Protein AF-A0A382ZLY2-F1 (afdb_monomer)

Structure (mmCIF, N/CA/C/O backbone):
data_AF-A0A382ZLY2-F1
#
_entry.id   AF-A0A382ZLY2-F1
#
loop_
_atom_site.group_PDB
_atom_site.id
_atom_site.type_symbol
_atom_site.label_atom_id
_atom_site.label_alt_id
_atom_site.label_comp_id
_atom_site.label_asym_id
_atom_site.label_entity_id
_atom_site.label_seq_id
_atom_site.pdbx_PDB_ins_code
_atom_site.Cartn_x
_atom_site.Cartn_y
_atom_site.Cartn_z
_atom_site.occupancy
_atom_site.B_iso_or_equiv
_atom_site.auth_seq_id
_atom_site.auth_comp_id
_atom_site.auth_asym_id
_atom_site.auth_atom_id
_atom_site.pdbx_PDB_model_num
ATOM 1 N N . VAL A 1 1 ? 1.522 11.026 -17.080 1.00 42.50 1 VAL A N 1
ATOM 2 C CA . VAL A 1 1 ? 2.707 11.619 -17.745 1.00 42.50 1 VAL A CA 1
ATOM 3 C C . VAL A 1 1 ? 3.812 10.581 -17.925 1.00 42.50 1 VAL A C 1
ATOM 5 O O . VAL A 1 1 ? 4.101 10.284 -19.069 1.00 42.50 1 VAL A O 1
ATOM 8 N N . GLY A 1 2 ? 4.322 9.925 -16.871 1.00 42.62 2 GLY A N 1
ATOM 9 C CA . GLY A 1 2 ? 5.350 8.866 -17.001 1.00 42.62 2 GLY A CA 1
ATOM 10 C C . GLY A 1 2 ? 4.978 7.704 -17.940 1.00 42.62 2 GLY A C 1
ATOM 11 O O . GLY A 1 2 ? 5.720 7.402 -18.864 1.00 42.62 2 GLY A O 1
ATOM 12 N N . ILE A 1 3 ? 3.771 7.141 -17.803 1.00 47.94 3 ILE A N 1
ATOM 13 C CA . ILE A 1 3 ? 3.272 6.050 -18.674 1.00 47.94 3 ILE A CA 1
ATOM 14 C C . ILE A 1 3 ? 3.128 6.483 -20.146 1.00 47.94 3 ILE A C 1
ATOM 16 O O . ILE A 1 3 ? 3.323 5.680 -21.047 1.00 47.94 3 ILE A O 1
ATOM 20 N N . PHE A 1 4 ? 2.819 7.758 -20.400 1.00 45.31 4 PHE A N 1
ATOM 21 C CA . PHE A 1 4 ? 2.672 8.300 -21.758 1.00 45.31 4 PHE A CA 1
ATOM 22 C C . PHE A 1 4 ? 4.014 8.656 -22.416 1.00 45.31 4 PHE A C 1
ATOM 24 O O . PHE A 1 4 ? 4.052 8.886 -23.619 1.00 45.31 4 PHE A O 1
ATOM 31 N N . LEU A 1 5 ? 5.099 8.714 -21.636 1.00 48.41 5 LEU A N 1
ATOM 32 C CA . LEU A 1 5 ? 6.455 9.021 -22.098 1.00 48.41 5 LEU A CA 1
ATOM 33 C C . LEU A 1 5 ? 7.331 7.767 -22.255 1.00 48.41 5 LEU A C 1
ATOM 35 O O . LEU A 1 5 ? 8.498 7.894 -22.608 1.00 48.41 5 LEU A O 1
ATOM 39 N N . THR A 1 6 ? 6.793 6.572 -21.984 1.00 46.66 6 THR A N 1
ATOM 40 C CA . THR A 1 6 ? 7.546 5.311 -22.062 1.00 46.66 6 THR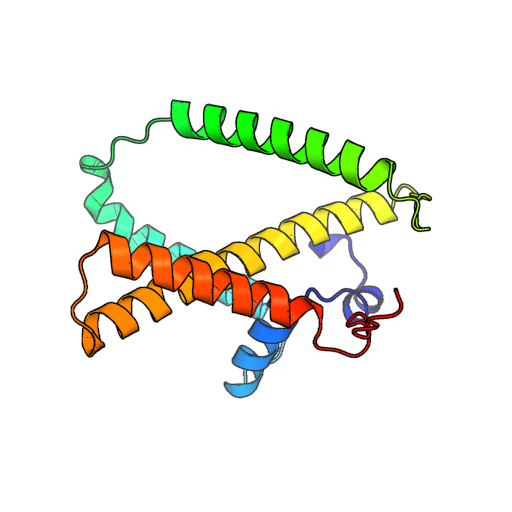 A CA 1
ATOM 41 C C . THR A 1 6 ? 7.171 4.571 -23.349 1.00 46.66 6 THR A C 1
ATOM 43 O O . THR A 1 6 ? 5.995 4.295 -23.584 1.00 46.66 6 THR A O 1
ATOM 46 N N . SER A 1 7 ? 8.157 4.283 -24.200 1.00 44.62 7 SER A N 1
ATOM 47 C CA . SER A 1 7 ? 8.016 3.519 -25.446 1.00 44.62 7 SER A CA 1
ATOM 48 C C . SER A 1 7 ? 7.617 2.064 -25.179 1.00 44.62 7 SER A C 1
ATOM 50 O O . SER A 1 7 ? 8.129 1.434 -24.257 1.00 44.62 7 SER A O 1
ATOM 52 N N . SER A 1 8 ? 6.714 1.528 -26.008 1.00 50.38 8 SER A N 1
ATOM 53 C CA . SER A 1 8 ? 6.073 0.208 -25.866 1.00 50.38 8 SER A CA 1
ATOM 54 C C . SER A 1 8 ? 7.029 -0.988 -25.747 1.00 50.38 8 SER A C 1
ATOM 56 O O . SER A 1 8 ? 6.628 -2.016 -25.203 1.00 50.38 8 SER A O 1
ATOM 58 N N . ASP A 1 9 ? 8.274 -0.854 -26.208 1.00 48.00 9 ASP A N 1
ATOM 59 C CA . ASP A 1 9 ? 9.263 -1.938 -26.224 1.00 48.00 9 ASP A CA 1
ATOM 60 C C . ASP A 1 9 ? 10.017 -2.100 -24.887 1.00 48.00 9 ASP A C 1
ATOM 62 O O . ASP A 1 9 ? 10.425 -3.209 -24.547 1.00 48.00 9 ASP A O 1
ATOM 66 N N . ASP A 1 10 ? 10.101 -1.053 -24.053 1.00 46.59 10 ASP A N 1
ATOM 67 C CA . ASP A 1 10 ? 10.767 -1.105 -22.732 1.00 46.59 10 ASP A CA 1
ATOM 68 C C . ASP A 1 10 ? 9.835 -1.584 -21.603 1.00 46.59 10 ASP A C 1
ATOM 70 O O . ASP A 1 10 ? 10.251 -1.818 -20.467 1.00 46.59 10 ASP A O 1
ATOM 74 N N . VAL A 1 11 ? 8.544 -1.750 -21.903 1.00 49.06 11 VAL A N 1
ATOM 75 C CA . VAL A 1 11 ? 7.500 -2.133 -20.938 1.00 49.06 11 VAL A CA 1
ATOM 76 C C . VAL A 1 11 ? 7.543 -3.634 -20.610 1.00 49.06 11 VAL A C 1
ATOM 78 O O . VAL A 1 11 ? 7.023 -4.072 -19.583 1.00 49.06 11 VAL A O 1
ATOM 81 N N . VAL A 1 12 ? 8.181 -4.440 -21.465 1.00 45.12 12 VAL A N 1
ATOM 82 C CA . VAL A 1 12 ? 8.273 -5.901 -21.306 1.00 45.12 12 VAL A CA 1
ATOM 83 C C . VAL A 1 12 ? 9.272 -6.298 -20.208 1.00 45.12 12 VAL A C 1
ATOM 85 O O . VAL A 1 12 ? 9.075 -7.324 -19.556 1.00 45.12 12 VAL A O 1
ATOM 88 N N . ALA A 1 13 ? 10.291 -5.472 -19.945 1.00 46.09 13 ALA A N 1
ATOM 89 C CA . ALA A 1 13 ? 11.410 -5.804 -19.057 1.00 46.09 13 ALA A CA 1
ATOM 90 C C . ALA A 1 13 ? 11.297 -5.246 -17.623 1.00 46.09 13 ALA A C 1
ATOM 92 O O . ALA A 1 13 ? 12.163 -5.512 -16.794 1.00 46.09 13 ALA A O 1
ATOM 93 N N . LEU A 1 14 ? 10.252 -4.475 -17.302 1.00 51.59 14 LEU A N 1
ATOM 94 C CA . LEU A 1 14 ? 10.147 -3.756 -16.025 1.00 51.59 14 LEU A CA 1
ATOM 95 C C . LEU A 1 14 ? 8.838 -4.113 -15.320 1.00 51.59 14 LEU A C 1
ATOM 97 O O . LEU A 1 14 ? 7.822 -3.433 -15.460 1.00 51.59 14 LEU A O 1
ATOM 101 N N . ARG A 1 15 ? 8.860 -5.229 -14.584 1.00 60.97 15 ARG A N 1
ATOM 102 C CA . ARG A 1 15 ? 7.707 -5.772 -13.850 1.00 60.97 15 ARG A CA 1
ATOM 103 C C . ARG A 1 15 ? 8.039 -5.833 -12.365 1.00 60.97 15 ARG A C 1
ATOM 105 O O . ARG A 1 15 ? 9.052 -6.412 -11.993 1.00 60.97 15 ARG A O 1
ATOM 112 N N . ASN A 1 16 ? 7.167 -5.276 -11.528 1.00 68.06 16 ASN A N 1
ATOM 113 C CA . ASN A 1 16 ? 7.214 -5.529 -10.089 1.00 68.06 16 ASN A CA 1
ATOM 114 C C . ASN A 1 16 ? 6.522 -6.871 -9.760 1.00 68.06 16 ASN A C 1
ATOM 116 O O . ASN A 1 16 ? 5.580 -7.250 -10.458 1.00 68.06 16 ASN A O 1
ATOM 120 N N . GLY A 1 17 ? 6.926 -7.563 -8.690 1.00 68.81 17 GLY A N 1
ATOM 121 C CA . GLY A 1 17 ? 6.335 -8.825 -8.230 1.00 68.81 17 GLY A CA 1
ATOM 122 C C . GLY A 1 17 ? 4.829 -8.727 -7.965 1.00 68.81 17 GLY A C 1
ATOM 123 O O . GLY A 1 17 ? 4.066 -9.578 -8.427 1.00 68.81 17 GLY A O 1
ATOM 124 N N . ALA A 1 18 ? 4.367 -7.645 -7.324 1.00 73.56 18 ALA A N 1
ATOM 125 C CA . ALA A 1 18 ? 2.933 -7.406 -7.126 1.00 73.56 18 ALA A CA 1
ATOM 126 C C . ALA A 1 18 ? 2.183 -7.158 -8.447 1.00 73.56 18 ALA A C 1
ATOM 128 O O . ALA A 1 18 ? 1.098 -7.699 -8.650 1.00 73.56 18 ALA A O 1
ATOM 129 N N . ASP A 1 19 ? 2.764 -6.384 -9.373 1.00 75.56 19 ASP A N 1
ATOM 130 C CA . ASP A 1 19 ? 2.173 -6.144 -10.701 1.00 75.56 19 ASP A CA 1
ATOM 131 C C . ASP A 1 19 ? 2.108 -7.447 -11.520 1.00 75.56 19 ASP A C 1
ATOM 133 O O . ASP A 1 19 ? 1.110 -7.734 -12.180 1.00 75.56 19 ASP A O 1
ATOM 137 N N . ALA A 1 20 ? 3.134 -8.296 -11.426 1.00 74.69 20 ALA A N 1
ATOM 138 C CA . ALA A 1 20 ? 3.157 -9.603 -12.071 1.00 74.69 20 ALA A CA 1
ATOM 139 C C . ALA A 1 20 ? 2.052 -10.532 -11.540 1.00 74.69 20 ALA A C 1
ATOM 141 O O . ALA A 1 20 ? 1.304 -11.090 -12.347 1.00 74.69 20 ALA A O 1
ATOM 142 N N . LEU A 1 21 ? 1.899 -10.640 -10.214 1.00 76.44 21 LEU A N 1
ATOM 143 C CA . LEU A 1 21 ? 0.832 -11.417 -9.574 1.00 76.44 21 LEU A CA 1
ATOM 144 C C . LEU A 1 21 ? -0.554 -10.924 -9.968 1.00 76.44 21 LEU A C 1
ATOM 146 O O . LEU A 1 21 ? -1.404 -11.710 -10.379 1.00 76.44 21 LEU A O 1
ATOM 150 N N . MET A 1 22 ? -0.788 -9.618 -9.869 1.00 76.69 22 MET A N 1
ATOM 151 C CA . MET A 1 22 ? -2.094 -9.044 -10.172 1.00 76.69 22 MET A CA 1
ATOM 152 C C . MET A 1 22 ? -2.468 -9.256 -11.641 1.00 76.69 22 MET A C 1
ATOM 154 O O . MET A 1 22 ? -3.602 -9.628 -11.942 1.00 76.69 22 MET A O 1
ATOM 158 N N . ARG A 1 23 ? -1.509 -9.128 -12.565 1.00 76.56 23 ARG A N 1
ATOM 159 C CA . ARG A 1 23 ? -1.726 -9.467 -13.978 1.00 76.56 23 ARG A CA 1
ATOM 160 C C . ARG A 1 23 ? -1.989 -10.949 -14.197 1.00 76.56 23 ARG A C 1
ATOM 162 O O . ARG A 1 23 ? -2.784 -11.269 -15.070 1.00 76.56 23 ARG A O 1
ATOM 169 N N . GLN A 1 24 ? -1.350 -11.837 -13.439 1.00 77.19 24 GLN A N 1
ATOM 170 C CA . GLN A 1 24 ? -1.597 -13.278 -13.522 1.00 77.19 24 GLN A CA 1
ATOM 171 C C . GLN A 1 24 ? -2.993 -13.649 -13.004 1.00 77.19 24 GLN A C 1
ATOM 173 O O . GLN A 1 24 ? -3.672 -14.492 -13.587 1.00 77.19 24 GLN A O 1
ATOM 178 N N . ILE A 1 25 ? -3.454 -12.992 -11.939 1.00 78.06 25 ILE A N 1
ATOM 179 C CA . ILE A 1 25 ? -4.826 -13.140 -11.448 1.00 78.06 25 ILE A CA 1
ATOM 180 C C . ILE A 1 25 ? -5.805 -12.646 -12.520 1.00 78.06 25 ILE A C 1
ATOM 182 O O . ILE A 1 25 ? -6.733 -13.364 -12.876 1.00 78.06 25 ILE A O 1
ATOM 186 N N . LEU A 1 26 ? -5.580 -11.460 -13.094 1.00 77.44 26 LEU A N 1
ATOM 187 C CA . LEU A 1 26 ? -6.440 -10.904 -14.147 1.00 77.44 26 LEU A CA 1
ATOM 188 C C . LEU A 1 26 ? -6.438 -11.748 -15.430 1.00 77.44 26 LEU A C 1
ATOM 190 O O . LEU A 1 26 ? -7.497 -11.943 -16.031 1.00 77.44 26 LEU A O 1
ATOM 194 N N . SER A 1 27 ? -5.289 -12.298 -15.827 1.00 78.62 27 SER A N 1
ATOM 195 C CA . SER A 1 27 ? -5.200 -13.174 -16.996 1.00 78.62 27 SER A CA 1
ATOM 196 C C . SER A 1 27 ? -5.937 -14.496 -16.779 1.00 78.62 27 SER A C 1
ATOM 198 O O . SER A 1 27 ? -6.534 -15.009 -17.726 1.00 78.62 27 SER A O 1
ATOM 200 N N . ALA A 1 28 ? -5.997 -15.009 -15.543 1.00 78.69 28 ALA A N 1
ATOM 201 C CA . ALA A 1 28 ? -6.827 -16.164 -15.197 1.00 78.69 28 ALA A CA 1
ATOM 202 C C . ALA A 1 28 ? -8.332 -15.895 -15.400 1.00 78.69 28 ALA A C 1
ATOM 204 O O . ALA A 1 28 ? -9.082 -16.812 -15.726 1.00 78.69 28 ALA A O 1
ATOM 205 N N . PHE A 1 29 ? -8.768 -14.635 -15.291 1.00 76.00 29 PHE A N 1
ATOM 206 C CA . PHE A 1 29 ? -10.128 -14.195 -15.630 1.00 76.00 29 PHE A CA 1
ATOM 207 C C . PHE A 1 29 ? -10.303 -13.819 -17.115 1.00 76.00 29 PHE A C 1
ATOM 209 O O . PHE A 1 29 ? -11.345 -13.292 -17.500 1.00 76.00 29 PHE A O 1
ATOM 216 N N . GLY A 1 30 ? -9.302 -14.079 -17.965 1.00 75.25 30 GLY A N 1
ATOM 217 C CA . GLY A 1 30 ? -9.335 -13.779 -19.400 1.00 75.25 30 GLY A CA 1
ATOM 218 C C . GLY A 1 30 ? -9.078 -12.309 -19.751 1.00 75.25 30 GLY A C 1
ATOM 219 O O . GLY A 1 30 ? -9.215 -11.924 -20.913 1.00 75.25 30 GLY A O 1
ATOM 220 N N . VAL A 1 31 ? -8.692 -11.480 -18.777 1.00 72.50 31 VAL A N 1
ATOM 221 C CA . VAL A 1 31 ? -8.430 -10.050 -18.972 1.00 72.50 31 VAL A CA 1
ATOM 222 C C . VAL A 1 31 ? -6.945 -9.845 -19.270 1.00 72.50 31 VAL A C 1
ATOM 224 O O . VAL A 1 31 ? -6.109 -9.784 -18.371 1.00 72.50 31 VAL A O 1
ATOM 227 N N . ASN A 1 32 ? -6.613 -9.732 -20.557 1.00 64.88 32 ASN A N 1
ATOM 228 C CA . ASN A 1 32 ? -5.241 -9.545 -21.027 1.00 64.88 32 ASN A CA 1
ATOM 229 C C . ASN A 1 32 ? -5.016 -8.097 -21.490 1.00 64.88 32 ASN A C 1
ATOM 231 O O . ASN A 1 32 ? -5.732 -7.597 -22.357 1.00 64.88 32 ASN A O 1
ATOM 235 N N . GLY A 1 33 ? -4.015 -7.413 -20.926 1.00 61.69 33 GLY A N 1
ATOM 236 C CA . GLY A 1 33 ? -3.585 -6.084 -21.382 1.00 61.69 33 GLY A CA 1
ATOM 237 C C . GLY A 1 33 ? -3.067 -5.173 -20.268 1.00 61.69 33 GLY A C 1
ATOM 238 O O . GLY A 1 33 ? -3.520 -5.234 -19.128 1.00 61.69 33 GLY A O 1
ATOM 239 N N . LEU A 1 34 ? -2.119 -4.298 -20.619 1.00 59.12 34 LEU A N 1
ATOM 240 C CA . LEU A 1 34 ? -1.403 -3.422 -19.681 1.00 59.12 34 LEU A CA 1
ATOM 241 C C . LEU A 1 34 ? -2.318 -2.421 -18.951 1.00 59.12 34 LEU A C 1
ATOM 243 O O . LEU A 1 34 ? -2.078 -2.070 -17.800 1.00 59.12 34 LEU A O 1
ATOM 247 N N . TYR A 1 35 ? -3.376 -1.971 -19.627 1.00 64.94 35 TYR A N 1
ATOM 248 C CA . TYR A 1 35 ? -4.268 -0.914 -19.146 1.00 64.94 35 TYR A CA 1
ATOM 249 C C . TYR A 1 35 ? -5.337 -1.404 -18.164 1.00 64.94 35 TYR A C 1
ATOM 251 O O . TYR A 1 35 ? -5.912 -0.602 -17.428 1.00 64.94 35 TYR A O 1
ATOM 259 N N . TRP A 1 36 ? -5.595 -2.714 -18.120 1.00 69.69 36 TRP A N 1
ATOM 260 C CA . TRP A 1 36 ? -6.656 -3.275 -17.286 1.00 69.69 36 TRP A CA 1
ATOM 261 C C . TRP A 1 36 ? -6.364 -3.150 -15.796 1.00 69.69 36 TRP A C 1
ATOM 263 O O . TRP A 1 36 ? -7.284 -2.890 -15.032 1.00 69.69 36 TRP A O 1
ATOM 273 N N . MET A 1 37 ? -5.094 -3.237 -15.394 1.00 71.19 37 MET A N 1
ATOM 274 C CA . MET A 1 37 ? -4.670 -2.993 -14.012 1.00 71.19 37 MET A CA 1
ATOM 275 C C . MET A 1 37 ? -5.101 -1.603 -13.534 1.00 71.19 37 MET A C 1
ATOM 277 O O . MET A 1 37 ? -5.852 -1.482 -12.567 1.00 71.19 37 MET A O 1
ATOM 281 N N . GLY A 1 38 ? -4.712 -0.555 -14.267 1.00 73.12 38 GLY A N 1
ATOM 282 C CA . GLY A 1 38 ? -5.125 0.815 -13.958 1.00 73.12 38 GLY A CA 1
ATOM 283 C C . GLY A 1 38 ? -6.646 0.987 -13.981 1.00 73.12 38 GLY A C 1
ATOM 284 O O . GLY A 1 38 ? -7.196 1.649 -13.107 1.00 73.12 38 GLY A O 1
ATOM 285 N N . GLY A 1 39 ? -7.336 0.341 -14.927 1.00 77.12 39 GLY A N 1
ATOM 286 C CA . GLY A 1 39 ? -8.797 0.359 -15.016 1.00 77.12 39 GLY A CA 1
ATOM 287 C C . GLY A 1 39 ? -9.499 -0.280 -13.812 1.00 77.12 39 GLY A C 1
ATOM 288 O O . GLY A 1 39 ? -10.441 0.302 -13.280 1.00 77.12 39 GLY A O 1
ATOM 289 N N . VAL A 1 40 ? -9.027 -1.440 -13.345 1.00 78.19 40 VAL A N 1
ATOM 290 C CA . VAL A 1 40 ? -9.578 -2.142 -12.173 1.00 78.19 40 VAL A CA 1
ATOM 291 C C . VAL A 1 40 ? -9.354 -1.328 -10.905 1.00 78.19 40 VAL A C 1
ATOM 293 O O . VAL A 1 40 ? -10.290 -1.153 -10.129 1.00 78.19 40 VAL A O 1
ATOM 296 N N . PHE A 1 41 ? -8.155 -0.773 -10.715 1.00 76.69 41 PHE A N 1
ATOM 297 C CA . PHE A 1 41 ? -7.868 0.102 -9.576 1.00 76.69 41 PHE A CA 1
ATOM 298 C C . PHE A 1 41 ? -8.697 1.383 -9.611 1.00 76.69 41 PHE A C 1
ATOM 300 O O . PHE A 1 41 ? -9.263 1.768 -8.592 1.00 76.69 41 PHE A O 1
ATOM 307 N N . PHE A 1 42 ? -8.820 2.020 -10.777 1.00 81.19 42 PHE A N 1
ATOM 308 C CA . PHE A 1 42 ? -9.645 3.212 -10.939 1.00 81.19 42 PHE A CA 1
ATOM 309 C C . PHE A 1 42 ? -11.117 2.918 -10.639 1.00 81.19 42 PHE A C 1
ATOM 311 O O . PHE A 1 42 ? -11.751 3.667 -9.902 1.00 81.19 42 PHE A O 1
ATOM 318 N N . MET A 1 43 ? -11.648 1.803 -11.145 1.00 82.69 43 MET A N 1
ATOM 319 C CA . MET A 1 43 ? -13.021 1.383 -10.874 1.00 82.69 43 MET A CA 1
ATOM 320 C C . MET A 1 43 ? -13.226 1.043 -9.395 1.00 82.69 43 MET A C 1
ATOM 322 O O . MET A 1 43 ? -14.194 1.497 -8.796 1.00 82.69 43 MET A O 1
ATOM 326 N N . GLY A 1 44 ? -12.304 0.293 -8.787 1.00 83.00 44 GLY A N 1
ATOM 327 C CA . GLY A 1 44 ? -12.342 -0.041 -7.365 1.00 83.00 44 GLY A CA 1
ATOM 328 C C . GLY A 1 44 ? -12.315 1.210 -6.490 1.00 83.00 44 GLY A C 1
ATOM 329 O O . GLY A 1 44 ? -13.163 1.366 -5.615 1.00 83.00 44 GLY A O 1
ATOM 330 N N . PHE A 1 45 ? -11.409 2.144 -6.787 1.00 83.06 45 PHE A N 1
ATOM 331 C CA . PHE A 1 45 ? -11.349 3.438 -6.117 1.00 83.06 45 PHE A CA 1
ATOM 332 C C . PHE A 1 45 ? -12.646 4.228 -6.299 1.00 83.06 45 PHE A C 1
ATOM 334 O O . PHE A 1 45 ? -13.164 4.770 -5.331 1.00 83.06 45 PHE A O 1
ATOM 341 N N . LEU A 1 46 ? -13.207 4.263 -7.509 1.00 86.19 46 LEU A N 1
ATOM 342 C CA . LEU A 1 46 ? -14.446 4.979 -7.800 1.00 86.19 46 LEU A CA 1
ATOM 343 C C . LEU A 1 46 ? -15.643 4.373 -7.054 1.00 86.19 46 LEU A C 1
ATOM 345 O O . LEU A 1 46 ? -16.442 5.114 -6.490 1.00 86.19 46 LEU A O 1
ATOM 349 N N . ILE A 1 47 ? -15.745 3.045 -6.980 1.00 86.00 47 ILE A N 1
ATOM 350 C CA . ILE A 1 47 ? -16.780 2.353 -6.199 1.00 86.00 47 ILE A CA 1
ATOM 351 C C . ILE A 1 47 ? -16.639 2.693 -4.714 1.00 86.00 47 ILE A C 1
ATOM 353 O O . ILE A 1 47 ? -17.614 3.114 -4.092 1.00 86.00 47 ILE A O 1
ATOM 357 N N . VAL A 1 48 ? -15.432 2.555 -4.154 1.00 84.50 48 VAL A N 1
ATOM 358 C CA . VAL A 1 48 ? -15.165 2.894 -2.749 1.00 84.50 48 VAL A CA 1
ATOM 359 C C . VAL A 1 48 ? -15.493 4.361 -2.491 1.00 84.50 48 VAL A C 1
ATOM 361 O O . VAL A 1 48 ? -16.202 4.664 -1.540 1.00 84.50 48 VAL A O 1
ATOM 364 N N . PHE A 1 49 ? -15.075 5.265 -3.374 1.00 84.00 49 PHE A N 1
ATOM 365 C CA . PHE A 1 49 ? -15.369 6.692 -3.290 1.00 84.00 49 PHE A CA 1
ATOM 366 C C . PHE A 1 49 ? -16.877 6.974 -3.282 1.00 84.00 49 PHE A C 1
ATOM 368 O O . PHE A 1 49 ? -17.350 7.745 -2.449 1.00 84.00 49 PHE A O 1
ATOM 375 N N . LEU A 1 50 ? -17.652 6.332 -4.163 1.00 86.31 50 LEU A N 1
ATOM 376 C CA . LEU A 1 50 ? -19.108 6.496 -4.215 1.00 86.31 50 LEU A CA 1
ATOM 377 C C . LEU A 1 50 ? -19.803 5.966 -2.954 1.00 86.31 50 LEU A C 1
ATOM 379 O O . LEU A 1 50 ? -20.733 6.609 -2.469 1.00 86.31 50 LEU A O 1
ATOM 383 N N . ILE A 1 51 ? -19.351 4.832 -2.410 1.00 84.50 51 ILE A N 1
ATOM 384 C CA . ILE A 1 51 ? -19.866 4.278 -1.148 1.00 84.50 51 ILE A CA 1
ATOM 385 C C . ILE A 1 51 ? -19.525 5.218 0.013 1.00 84.50 51 ILE A C 1
ATOM 387 O O . ILE A 1 51 ? -20.399 5.576 0.803 1.00 84.50 51 ILE A O 1
ATOM 391 N N . GLN A 1 52 ? -18.269 5.662 0.087 1.00 81.31 52 GLN A N 1
ATOM 392 C CA . GLN A 1 52 ? -17.765 6.519 1.156 1.00 81.31 52 GLN A CA 1
ATOM 393 C C . GLN A 1 52 ? -18.437 7.895 1.144 1.00 81.31 52 GLN A C 1
ATOM 395 O O . GLN A 1 52 ? -18.659 8.455 2.211 1.00 81.31 52 GLN A O 1
ATOM 400 N N . ARG A 1 53 ? -18.814 8.424 -0.031 1.00 79.00 53 ARG A N 1
ATOM 401 C CA . ARG A 1 53 ? -19.472 9.735 -0.186 1.00 79.00 53 ARG A CA 1
ATOM 402 C C . ARG A 1 53 ? -20.721 9.889 0.685 1.00 79.00 53 ARG A C 1
ATOM 404 O O . ARG A 1 53 ? -21.030 10.997 1.105 1.00 79.00 53 ARG A O 1
ATOM 411 N N . LYS A 1 54 ? -21.427 8.792 0.976 1.00 74.75 54 LYS A N 1
ATOM 412 C CA . LYS A 1 54 ? -22.611 8.792 1.850 1.00 74.75 54 LYS A CA 1
ATOM 413 C C . LYS A 1 54 ? -22.277 9.046 3.329 1.00 74.75 54 LYS A C 1
ATOM 415 O O . LYS A 1 54 ? -23.147 9.486 4.067 1.00 74.75 54 LYS A O 1
ATOM 420 N N . TYR A 1 55 ? -21.039 8.788 3.742 1.00 74.00 55 TYR A N 1
ATOM 421 C CA . TYR A 1 55 ? -20.569 8.872 5.128 1.00 74.00 55 TYR A CA 1
ATOM 422 C C . TYR A 1 55 ? -19.646 10.078 5.377 1.00 74.00 55 TYR A C 1
ATOM 424 O O . TYR A 1 55 ? -19.042 10.179 6.437 1.00 74.00 55 TYR A O 1
ATOM 432 N N . TRP A 1 56 ? -19.500 10.992 4.410 1.00 66.56 56 TRP A N 1
ATOM 433 C CA . TRP A 1 56 ? -18.551 12.112 4.502 1.00 66.56 56 TRP A CA 1
ATOM 434 C C . TRP A 1 56 ? -18.848 13.108 5.622 1.00 66.56 56 TRP A C 1
ATOM 436 O O . TRP A 1 56 ? -17.910 13.705 6.136 1.00 66.56 56 TRP A O 1
ATOM 446 N N . GLU A 1 57 ? -20.111 13.272 6.018 1.00 64.25 57 GLU A N 1
ATOM 447 C CA . GLU A 1 57 ? -20.479 14.200 7.098 1.00 64.25 57 GLU A CA 1
ATOM 448 C C . GLU A 1 57 ? -19.969 13.750 8.479 1.00 64.25 57 GLU A C 1
ATOM 450 O O . GLU A 1 57 ? -19.884 14.569 9.387 1.00 64.25 57 GLU A O 1
ATOM 455 N N . GLU A 1 58 ? -19.571 12.482 8.631 1.00 66.19 58 GLU A N 1
ATOM 456 C CA . GLU A 1 58 ? -19.085 11.905 9.894 1.00 66.19 58 GLU A CA 1
ATOM 457 C C . GLU A 1 58 ? -17.553 11.734 9.939 1.00 66.19 58 GLU A C 1
ATOM 459 O O . GLU A 1 58 ? -17.006 11.304 10.954 1.00 66.19 58 GLU A O 1
ATOM 464 N N . ILE A 1 59 ? -16.835 12.040 8.849 1.00 67.31 59 ILE A N 1
ATOM 465 C CA . ILE A 1 59 ? -15.389 11.796 8.747 1.00 67.31 59 ILE A CA 1
ATOM 466 C C . ILE A 1 59 ? -14.623 13.094 9.013 1.00 67.31 59 ILE A C 1
ATOM 468 O O . ILE A 1 59 ? -14.440 13.927 8.125 1.00 67.31 59 ILE A O 1
ATOM 472 N N . GLU A 1 60 ? -14.095 13.234 10.226 1.00 72.38 60 GLU A N 1
ATOM 473 C CA . GLU A 1 60 ? -13.122 14.280 10.547 1.00 72.38 60 GLU A CA 1
ATOM 474 C C . GLU A 1 60 ? -11.744 13.913 9.974 1.00 72.38 60 GLU A C 1
ATOM 476 O O . GLU A 1 60 ? -10.978 13.129 10.546 1.00 72.38 60 GLU A O 1
ATOM 481 N N . VAL A 1 61 ? -11.412 14.470 8.806 1.00 69.50 61 VAL A N 1
ATOM 482 C CA . VAL A 1 61 ? -10.088 14.300 8.194 1.00 69.50 61 VAL A CA 1
ATOM 483 C C . VAL A 1 61 ? -9.079 15.187 8.920 1.00 69.50 61 VAL A C 1
ATOM 485 O O . VAL A 1 61 ? -9.013 16.397 8.715 1.00 69.50 61 VAL A O 1
ATOM 488 N N . HIS A 1 62 ? -8.258 14.564 9.753 1.00 76.69 62 HIS A N 1
ATOM 489 C CA . HIS A 1 62 ? -7.180 15.226 10.476 1.00 76.69 62 HIS A CA 1
ATOM 490 C C . HIS A 1 62 ? -5.938 15.325 9.575 1.00 76.69 62 HIS A C 1
ATOM 492 O O . HIS A 1 62 ? -5.169 14.370 9.440 1.00 76.69 62 HIS A O 1
ATOM 498 N N . GLY A 1 63 ? -5.748 16.483 8.936 1.00 79.00 63 GLY A N 1
ATOM 499 C CA . GLY A 1 63 ? -4.615 16.740 8.034 1.00 79.00 63 GLY A CA 1
ATOM 500 C C . GLY A 1 63 ? -3.240 16.622 8.704 1.00 79.00 63 GLY A C 1
ATOM 501 O O . GLY A 1 63 ? -2.257 16.300 8.037 1.00 79.00 63 GLY A O 1
ATOM 502 N N . ASP A 1 64 ? -3.182 16.794 10.025 1.00 85.88 64 ASP A N 1
ATOM 503 C CA . ASP A 1 64 ? -1.953 16.683 10.812 1.00 85.88 64 ASP A CA 1
ATOM 504 C C . ASP A 1 64 ? -1.335 15.284 10.721 1.00 85.88 64 ASP A C 1
ATOM 506 O O . ASP A 1 64 ? -0.116 15.154 10.609 1.00 85.88 64 ASP A O 1
ATOM 510 N N . TYR A 1 65 ? -2.157 14.228 10.677 1.00 84.81 65 TYR A N 1
ATOM 511 C CA . TYR A 1 65 ? -1.648 12.865 10.519 1.00 84.81 65 TYR A CA 1
ATOM 512 C C . TYR A 1 65 ? -0.972 12.661 9.168 1.00 84.81 65 TYR A C 1
ATOM 514 O O . TYR A 1 65 ? 0.036 11.967 9.104 1.00 84.81 65 TYR A O 1
ATOM 522 N N . LEU A 1 66 ? -1.464 13.290 8.096 1.00 84.12 66 LEU A N 1
ATOM 523 C CA . LEU A 1 66 ? -0.832 13.178 6.781 1.00 84.12 66 LEU A CA 1
ATOM 524 C C . LEU A 1 66 ? 0.578 13.783 6.803 1.00 84.12 66 LEU A C 1
ATOM 526 O O . LEU A 1 66 ? 1.519 13.177 6.291 1.00 84.12 66 LEU A O 1
ATOM 530 N N . LEU A 1 67 ? 0.730 14.954 7.429 1.00 87.75 67 LEU A N 1
ATOM 531 C CA . LEU A 1 67 ? 2.026 15.617 7.568 1.00 87.75 67 LEU A CA 1
ATOM 532 C C . LEU A 1 67 ? 2.975 14.825 8.474 1.00 87.75 67 LEU A C 1
ATOM 534 O O . LEU A 1 67 ? 4.147 14.671 8.131 1.00 87.75 67 LEU A O 1
ATOM 538 N N . LEU A 1 68 ? 2.474 14.276 9.585 1.00 90.81 68 LEU A N 1
ATOM 539 C CA . LEU A 1 68 ? 3.255 13.418 10.479 1.00 90.81 68 LEU A CA 1
ATOM 540 C C . LEU A 1 68 ? 3.722 12.141 9.771 1.00 90.81 68 LEU A C 1
ATOM 542 O O . LEU A 1 68 ? 4.912 11.842 9.792 1.00 90.81 68 LEU A O 1
ATOM 546 N N . MET A 1 69 ? 2.827 11.437 9.073 1.00 85.62 69 MET A N 1
ATOM 547 C CA . MET A 1 69 ? 3.162 10.219 8.325 1.00 85.62 69 MET A CA 1
ATOM 548 C C . MET A 1 69 ? 4.157 10.495 7.196 1.00 85.62 69 MET A C 1
ATOM 550 O O . MET A 1 69 ? 5.069 9.699 6.962 1.00 85.62 69 MET A O 1
ATOM 554 N N . MET A 1 70 ? 4.016 11.629 6.503 1.00 87.69 70 MET A N 1
ATOM 555 C CA . MET A 1 70 ? 4.976 12.057 5.486 1.00 87.69 70 MET A CA 1
ATOM 556 C C . MET A 1 70 ? 6.349 12.338 6.110 1.00 87.69 70 MET A C 1
ATOM 558 O O . MET A 1 70 ? 7.363 11.892 5.575 1.00 87.69 70 MET A O 1
ATOM 562 N N . GLY A 1 71 ? 6.386 13.019 7.259 1.00 91.81 71 GLY A N 1
ATOM 563 C CA . GLY A 1 71 ? 7.611 13.265 8.018 1.00 91.81 71 GLY A CA 1
ATOM 564 C C . GLY A 1 71 ? 8.299 11.974 8.464 1.00 91.81 71 GLY A C 1
ATOM 565 O O . GLY A 1 71 ? 9.483 11.785 8.191 1.00 91.81 71 GLY A O 1
ATOM 566 N N . GLU A 1 72 ? 7.559 11.052 9.081 1.00 90.00 72 GLU A N 1
ATOM 567 C CA . GLU A 1 72 ? 8.074 9.739 9.486 1.00 90.00 72 GLU A CA 1
ATOM 568 C C . GLU A 1 72 ? 8.612 8.946 8.290 1.00 90.00 72 GLU A C 1
ATOM 570 O O . GLU A 1 72 ? 9.706 8.387 8.360 1.00 90.00 72 GLU A O 1
ATOM 575 N N . SER A 1 73 ? 7.888 8.942 7.168 1.00 85.50 73 SER A N 1
ATOM 576 C CA . SER A 1 73 ? 8.300 8.234 5.950 1.00 85.50 73 SER A CA 1
ATOM 577 C C . SER A 1 73 ? 9.590 8.803 5.360 1.00 85.50 73 SER A C 1
ATOM 579 O O . SER A 1 73 ? 10.452 8.043 4.919 1.00 85.50 73 SER A O 1
ATOM 581 N N . LEU A 1 74 ? 9.763 10.129 5.385 1.00 88.50 74 LEU A N 1
ATOM 582 C CA . LEU A 1 74 ? 11.005 10.780 4.961 1.00 88.50 74 LEU A CA 1
ATOM 583 C C . LEU A 1 74 ? 12.175 10.388 5.864 1.00 88.50 74 LEU A C 1
ATOM 585 O O . LEU A 1 74 ? 13.244 10.045 5.359 1.00 88.50 74 LEU A O 1
ATOM 589 N N . ILE A 1 75 ? 11.969 10.384 7.183 1.00 92.31 75 ILE A N 1
ATOM 590 C CA . ILE A 1 75 ? 12.992 9.960 8.147 1.00 92.31 75 ILE A CA 1
ATOM 591 C C . ILE A 1 75 ? 13.391 8.505 7.879 1.00 92.31 75 ILE A C 1
ATOM 593 O O . ILE A 1 75 ? 14.578 8.218 7.720 1.00 92.31 75 ILE A O 1
ATOM 597 N N . TRP A 1 76 ? 12.419 7.597 7.752 1.00 86.88 76 TRP A N 1
ATOM 598 C CA . TRP A 1 76 ? 12.676 6.191 7.439 1.00 86.88 76 TRP A CA 1
ATOM 599 C C . TRP A 1 76 ? 13.396 6.008 6.105 1.00 86.88 76 TRP A C 1
ATOM 601 O O . TRP A 1 76 ? 14.347 5.231 6.032 1.00 86.88 76 TRP A O 1
ATOM 611 N N . SER A 1 77 ? 13.001 6.748 5.067 1.00 80.75 77 SER A N 1
ATOM 612 C CA . SER A 1 77 ? 13.658 6.700 3.761 1.00 80.75 77 SER A CA 1
ATOM 613 C C . SER A 1 77 ? 15.118 7.142 3.840 1.00 80.75 77 SER A C 1
ATOM 615 O O . SER A 1 77 ? 15.965 6.524 3.201 1.00 80.75 77 SER A O 1
ATOM 617 N N . ILE A 1 78 ? 15.429 8.189 4.609 1.00 83.00 78 ILE A N 1
ATOM 618 C CA . ILE A 1 78 ? 16.804 8.668 4.799 1.00 83.00 78 ILE A CA 1
ATOM 619 C C . ILE A 1 78 ? 17.625 7.625 5.563 1.00 83.00 78 ILE A C 1
ATOM 621 O O . ILE A 1 78 ? 18.733 7.291 5.147 1.00 83.00 78 ILE A O 1
ATOM 625 N N . VAL A 1 79 ? 17.079 7.075 6.651 1.00 87.19 79 VAL A N 1
ATOM 626 C CA . VAL A 1 79 ? 17.741 6.029 7.447 1.00 87.19 79 VAL A CA 1
ATOM 627 C C . VAL A 1 79 ? 18.040 4.802 6.588 1.00 87.19 79 VAL A C 1
ATOM 629 O O . VAL A 1 79 ? 19.174 4.326 6.584 1.00 87.19 79 VAL A O 1
ATOM 632 N N . LEU A 1 80 ? 17.060 4.324 5.818 1.00 79.69 80 LEU A N 1
ATOM 633 C CA . LEU A 1 80 ? 17.236 3.197 4.903 1.00 79.69 80 LEU A CA 1
ATOM 634 C C . LEU A 1 80 ? 18.232 3.511 3.790 1.00 79.69 80 LEU A C 1
ATOM 636 O O . LEU A 1 80 ? 19.056 2.660 3.478 1.00 79.69 80 LEU A O 1
ATOM 640 N N . TYR A 1 81 ? 18.204 4.722 3.228 1.00 77.56 81 TYR A N 1
ATOM 641 C CA . TYR A 1 81 ? 19.172 5.146 2.219 1.00 77.56 81 TYR A CA 1
ATOM 642 C C . TYR A 1 81 ? 20.601 5.074 2.756 1.00 77.56 81 TYR A C 1
ATOM 644 O O . TYR A 1 81 ? 21.459 4.467 2.122 1.00 77.56 81 TYR A O 1
ATOM 652 N N . TYR A 1 82 ? 20.865 5.632 3.940 1.00 76.38 82 TYR A N 1
ATOM 653 C CA . TYR A 1 82 ? 22.191 5.545 4.548 1.00 76.38 82 TYR A CA 1
ATOM 654 C C . TYR A 1 82 ? 22.558 4.105 4.904 1.00 76.38 82 TYR A C 1
ATOM 656 O O . TYR A 1 82 ? 23.679 3.684 4.633 1.00 76.38 82 TYR A O 1
ATOM 664 N N . PHE A 1 83 ? 21.629 3.329 5.463 1.00 77.12 83 PHE A N 1
ATOM 665 C CA . PHE A 1 83 ? 21.860 1.923 5.789 1.00 77.12 83 PHE A CA 1
ATOM 666 C C . PHE A 1 83 ? 22.252 1.112 4.543 1.00 77.12 83 PHE A C 1
ATOM 668 O O . PHE A 1 83 ? 23.287 0.453 4.539 1.00 77.12 83 PHE A O 1
ATOM 675 N N . MET A 1 84 ? 21.489 1.241 3.457 1.00 66.56 84 MET A N 1
ATOM 676 C CA . MET A 1 84 ? 21.754 0.584 2.175 1.00 66.56 84 MET A CA 1
ATOM 677 C C . MET A 1 84 ? 23.006 1.132 1.483 1.00 66.56 84 MET A C 1
ATOM 679 O O . MET A 1 84 ? 23.759 0.366 0.899 1.00 66.56 84 MET A O 1
ATOM 683 N N . SER A 1 85 ? 23.297 2.431 1.593 1.00 65.25 85 SER A N 1
ATOM 684 C CA . SER A 1 85 ? 24.504 3.041 1.015 1.00 65.25 85 SER A CA 1
ATOM 685 C C . SER A 1 85 ? 25.800 2.520 1.643 1.00 65.25 85 SER A C 1
ATOM 687 O O . SER A 1 85 ? 26.844 2.590 0.999 1.00 65.25 85 SER A O 1
ATOM 689 N N . ASN A 1 86 ? 25.757 2.023 2.883 1.00 64.44 86 ASN A N 1
ATOM 690 C CA . ASN A 1 86 ? 26.900 1.374 3.534 1.00 64.44 86 ASN A CA 1
ATOM 691 C C . ASN A 1 86 ? 27.029 -0.113 3.154 1.00 64.44 86 ASN A C 1
ATOM 693 O O . ASN A 1 86 ? 28.077 -0.719 3.374 1.00 64.44 86 ASN A O 1
ATOM 697 N N . VAL A 1 87 ? 25.991 -0.697 2.550 1.00 63.62 87 VAL A N 1
ATOM 698 C CA . VAL A 1 87 ? 26.000 -2.041 1.968 1.00 63.62 87 VAL A CA 1
ATOM 699 C C . VAL A 1 87 ? 26.349 -1.887 0.486 1.00 63.62 87 VAL A C 1
ATOM 701 O O . VAL A 1 87 ? 25.486 -1.754 -0.375 1.00 63.62 87 VAL A O 1
ATOM 704 N N . HIS A 1 88 ? 27.645 -1.827 0.173 1.00 55.66 88 HIS A N 1
ATOM 705 C CA . HIS A 1 88 ? 28.119 -1.682 -1.206 1.00 55.66 88 HIS A CA 1
ATOM 706 C C . HIS A 1 88 ? 27.655 -2.850 -2.095 1.00 55.66 88 HIS A C 1
ATOM 708 O O . HIS A 1 88 ? 28.317 -3.882 -2.153 1.00 55.66 88 HIS A O 1
ATOM 714 N N . VAL A 1 89 ? 26.570 -2.658 -2.855 1.00 46.62 89 VAL A N 1
ATOM 715 C CA . VAL A 1 89 ? 26.197 -3.515 -3.993 1.00 46.62 89 VAL A CA 1
ATOM 716 C C . VAL A 1 89 ? 25.752 -2.656 -5.192 1.00 46.62 89 VAL A C 1
ATOM 718 O O . VAL A 1 89 ? 24.598 -2.298 -5.390 1.00 46.62 89 VAL A O 1
ATOM 721 N N . LEU A 1 90 ? 26.763 -2.309 -5.988 1.00 44.50 90 LEU A N 1
ATOM 722 C CA . LEU A 1 90 ? 26.844 -2.490 -7.443 1.00 44.50 90 LEU A CA 1
ATOM 723 C C . LEU A 1 90 ? 25.941 -1.762 -8.464 1.00 44.50 90 LEU A C 1
ATOM 725 O O . LEU A 1 90 ? 26.089 -2.099 -9.633 1.00 44.50 90 LEU A O 1
ATOM 729 N N . LEU A 1 91 ? 25.081 -0.781 -8.158 1.00 44.16 91 LEU A N 1
ATOM 730 C CA . LEU A 1 91 ? 24.259 -0.149 -9.227 1.00 44.16 91 LEU A CA 1
ATOM 731 C C . LEU A 1 91 ? 24.055 1.373 -9.126 1.00 44.16 91 LEU A C 1
ATOM 733 O O . LEU A 1 91 ? 23.001 1.900 -9.475 1.00 44.16 91 LEU A O 1
ATOM 737 N N . MET A 1 92 ? 25.075 2.122 -8.710 1.00 43.75 92 MET A N 1
ATOM 738 C CA . MET A 1 92 ? 25.007 3.588 -8.719 1.00 43.75 92 MET A CA 1
ATOM 739 C C . MET A 1 92 ? 25.603 4.159 -10.013 1.00 43.75 92 MET A C 1
ATOM 741 O O . MET A 1 92 ? 26.759 4.568 -10.062 1.00 43.75 92 MET A O 1
ATOM 745 N N . ASN A 1 93 ? 24.803 4.187 -11.081 1.00 44.78 93 ASN A N 1
ATOM 746 C CA . ASN A 1 93 ? 25.017 5.116 -12.194 1.00 44.78 93 ASN A CA 1
ATOM 747 C C . ASN A 1 93 ? 23.666 5.570 -12.775 1.00 44.78 93 ASN A C 1
ATOM 749 O O . ASN A 1 93 ? 23.105 4.876 -13.626 1.00 44.78 93 ASN A O 1
ATOM 753 N N . PRO A 1 94 ? 23.098 6.702 -12.322 1.00 53.94 94 PRO A N 1
ATOM 754 C CA . PRO A 1 94 ? 21.860 7.197 -12.887 1.00 53.94 94 PRO A CA 1
ATOM 755 C C . PRO A 1 94 ? 22.163 8.111 -14.078 1.00 53.94 94 PRO A C 1
ATOM 757 O O . PRO A 1 94 ? 22.553 9.266 -13.921 1.00 53.94 94 PRO A O 1
ATOM 760 N N . ASN A 1 95 ? 21.906 7.611 -15.286 1.00 55.69 95 ASN A N 1
ATOM 761 C CA . ASN A 1 95 ? 21.622 8.471 -16.433 1.00 55.69 95 ASN A CA 1
ATOM 762 C C . ASN A 1 95 ? 20.233 9.113 -16.241 1.00 55.69 95 ASN A C 1
ATOM 764 O O . ASN A 1 95 ? 19.285 8.445 -15.826 1.00 55.69 95 ASN A O 1
ATOM 768 N N . GLY A 1 96 ? 20.086 10.405 -16.553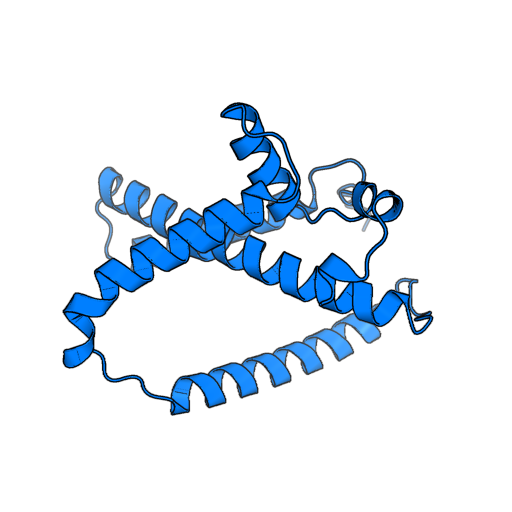 1.00 54.38 96 GLY A N 1
ATOM 769 C CA . GLY A 1 96 ? 18.904 11.206 -16.185 1.00 54.38 96 GLY A CA 1
ATOM 770 C C . GLY A 1 96 ? 17.542 10.702 -16.696 1.00 54.38 96 GLY A C 1
ATOM 771 O O . GLY A 1 96 ? 16.528 10.955 -16.049 1.00 54.38 96 GLY A O 1
ATOM 772 N N . SER A 1 97 ? 17.492 9.951 -17.803 1.00 59.25 97 SER A N 1
ATOM 773 C CA . SER A 1 97 ? 16.256 9.323 -18.304 1.00 59.25 97 SER A CA 1
ATOM 774 C C . SER A 1 97 ? 15.837 8.087 -17.497 1.00 59.25 97 SER A C 1
ATOM 776 O O . SER A 1 97 ? 14.643 7.871 -17.289 1.00 59.25 97 SER A O 1
ATOM 778 N N . MET A 1 98 ? 16.798 7.318 -16.973 1.00 61.78 98 MET A N 1
ATOM 779 C CA . MET A 1 98 ? 16.535 6.144 -16.132 1.00 61.78 98 MET A CA 1
ATOM 780 C C . MET A 1 98 ? 15.974 6.539 -14.763 1.00 61.78 98 MET A C 1
ATOM 782 O O . MET A 1 98 ? 15.180 5.796 -14.197 1.00 61.78 98 MET A O 1
ATOM 786 N N . LEU A 1 99 ? 16.315 7.724 -14.249 1.00 64.12 99 LEU A N 1
ATOM 787 C CA . LEU A 1 99 ? 15.858 8.181 -12.934 1.00 64.12 9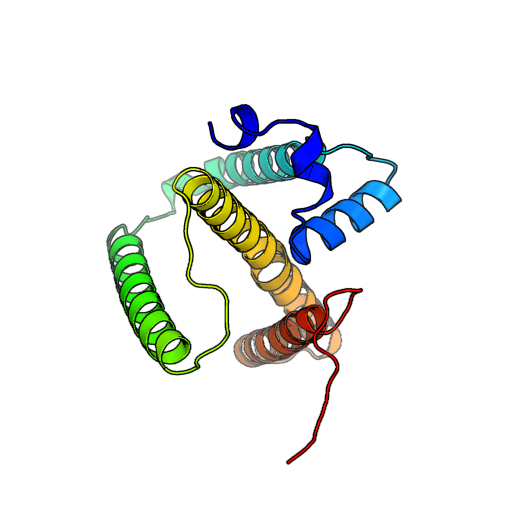9 LEU A CA 1
ATOM 788 C C . LEU A 1 99 ? 14.337 8.409 -12.889 1.00 64.12 99 LEU A C 1
ATOM 790 O O . LEU A 1 99 ? 13.669 7.959 -11.963 1.00 64.12 99 LEU A O 1
ATOM 794 N N . VAL A 1 100 ? 13.761 9.049 -13.913 1.00 63.44 100 VAL A N 1
ATOM 795 C CA . VAL A 1 100 ? 12.302 9.270 -13.993 1.00 63.44 100 VAL A CA 1
ATOM 796 C C . VAL A 1 100 ? 11.550 7.942 -14.121 1.00 63.44 100 VAL A C 1
ATOM 798 O O . VAL A 1 100 ? 10.487 7.766 -13.517 1.00 63.44 100 VAL A O 1
ATOM 801 N N . GLN A 1 101 ? 12.113 6.992 -14.869 1.00 62.41 101 GLN A N 1
ATOM 802 C CA . GLN A 1 101 ? 11.555 5.652 -15.017 1.00 62.41 101 GLN A CA 1
ATOM 803 C C . GLN A 1 101 ? 11.620 4.875 -13.695 1.00 62.41 101 GLN A C 1
ATOM 805 O O . GLN A 1 101 ? 10.601 4.351 -13.258 1.00 62.41 101 GLN A O 1
ATOM 810 N N . GLN A 1 102 ? 12.764 4.881 -13.005 1.00 66.94 102 GLN A N 1
ATOM 811 C CA . GLN A 1 102 ? 12.947 4.248 -11.694 1.00 66.94 102 GLN A CA 1
ATOM 812 C C . GLN A 1 102 ? 12.013 4.828 -10.630 1.00 66.94 102 GLN A C 1
ATOM 814 O O . GLN A 1 102 ? 11.407 4.070 -9.882 1.00 66.94 102 GLN A O 1
ATOM 819 N N . VAL A 1 103 ? 11.828 6.151 -10.592 1.00 67.06 103 VAL A N 1
ATOM 820 C CA . VAL A 1 103 ? 10.877 6.79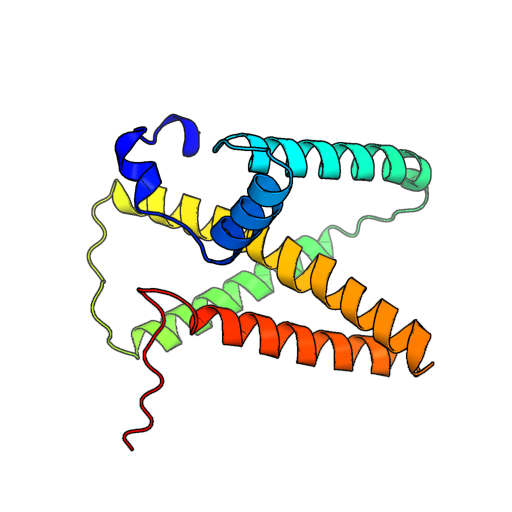2 -9.670 1.00 67.06 103 VAL A CA 1
ATOM 821 C C . VAL A 1 103 ? 9.443 6.387 -10.002 1.00 67.06 103 VAL A C 1
ATOM 823 O O . VAL A 1 103 ? 8.688 6.009 -9.111 1.00 67.06 103 VAL A O 1
ATOM 826 N N . THR A 1 104 ? 9.059 6.417 -11.281 1.00 66.56 104 THR A N 1
ATOM 827 C CA . THR A 1 104 ? 7.710 6.006 -11.707 1.00 66.56 104 THR A CA 1
ATOM 828 C C . THR A 1 104 ? 7.440 4.543 -11.348 1.00 66.56 104 THR A C 1
ATOM 830 O O . THR A 1 104 ? 6.345 4.212 -10.893 1.00 66.56 104 THR A O 1
ATOM 833 N N . LEU A 1 105 ? 8.443 3.679 -11.507 1.00 68.19 105 LEU A N 1
ATOM 834 C CA . LEU A 1 105 ? 8.374 2.268 -11.148 1.00 68.19 105 LEU A CA 1
ATOM 835 C C . LEU A 1 105 ? 8.307 2.061 -9.644 1.00 68.19 105 LEU A C 1
ATOM 837 O O . LEU A 1 105 ? 7.448 1.315 -9.210 1.00 68.19 105 LEU A O 1
ATOM 841 N N . ALA A 1 106 ? 9.146 2.732 -8.857 1.00 67.94 106 ALA A N 1
ATOM 842 C CA . ALA A 1 106 ? 9.133 2.626 -7.401 1.00 67.94 106 ALA A CA 1
ATOM 843 C C . ALA A 1 106 ? 7.787 3.082 -6.818 1.00 67.94 106 ALA A C 1
ATOM 845 O O . ALA A 1 106 ? 7.220 2.411 -5.959 1.00 67.94 106 ALA A O 1
ATOM 846 N N . VAL A 1 107 ? 7.228 4.181 -7.337 1.00 69.50 107 VAL A N 1
ATOM 847 C CA . VAL A 1 107 ? 5.907 4.673 -6.921 1.00 69.50 107 VAL A CA 1
ATOM 848 C C . VAL A 1 107 ? 4.803 3.701 -7.340 1.00 69.50 107 VAL A C 1
ATOM 850 O O . VAL A 1 107 ? 3.953 3.353 -6.524 1.00 69.50 107 VAL A O 1
ATOM 853 N N . GLY A 1 108 ? 4.810 3.231 -8.592 1.00 69.50 108 GLY A N 1
ATOM 854 C CA . GLY A 1 108 ? 3.827 2.256 -9.071 1.00 69.50 108 GLY A CA 1
ATOM 855 C C . GLY A 1 108 ? 3.903 0.930 -8.309 1.00 69.50 108 GLY A C 1
ATOM 856 O O . GLY A 1 108 ? 2.881 0.410 -7.869 1.00 69.50 108 GLY A O 1
ATOM 857 N N . ALA A 1 109 ? 5.116 0.422 -8.102 1.00 68.81 109 ALA A N 1
ATOM 858 C CA . ALA A 1 109 ? 5.421 -0.771 -7.326 1.00 68.81 109 ALA A CA 1
ATOM 859 C C . ALA A 1 109 ? 4.869 -0.669 -5.905 1.00 68.81 109 ALA A C 1
ATOM 861 O O . ALA A 1 109 ? 4.116 -1.549 -5.492 1.00 68.81 109 ALA A O 1
ATOM 862 N N . GLY A 1 110 ? 5.168 0.437 -5.217 1.00 74.38 110 GLY A N 1
ATOM 863 C CA . GLY A 1 110 ? 4.718 0.674 -3.851 1.00 74.38 110 GLY A CA 1
ATOM 864 C C . GLY A 1 110 ? 3.196 0.689 -3.725 1.00 74.38 110 GLY A C 1
ATOM 865 O O . GLY A 1 110 ? 2.661 0.048 -2.829 1.00 74.38 110 GLY A O 1
ATOM 866 N N . ILE A 1 111 ? 2.474 1.342 -4.644 1.00 76.94 111 ILE A N 1
ATOM 867 C CA . ILE A 1 111 ? 0.999 1.381 -4.596 1.00 76.94 111 ILE A CA 1
ATOM 868 C C . ILE A 1 111 ? 0.399 -0.026 -4.743 1.00 76.94 111 ILE A C 1
ATOM 870 O O . ILE A 1 111 ? -0.510 -0.390 -3.993 1.00 76.94 111 ILE A O 1
ATOM 874 N N . TYR A 1 112 ? 0.890 -0.821 -5.701 1.00 78.12 112 TYR A N 1
ATOM 875 C CA . TYR A 1 112 ? 0.367 -2.171 -5.930 1.00 78.12 112 TYR A CA 1
ATOM 876 C C . TYR A 1 112 ? 0.689 -3.121 -4.775 1.00 78.12 112 TYR A C 1
ATOM 878 O O . TYR A 1 112 ? -0.179 -3.891 -4.361 1.00 78.12 112 TYR A O 1
ATOM 886 N N . GLU A 1 113 ? 1.907 -3.053 -4.239 1.00 81.81 113 GLU A N 1
ATOM 887 C CA . GLU A 1 113 ? 2.314 -3.850 -3.082 1.00 81.81 113 GLU A CA 1
ATOM 888 C C . GLU A 1 113 ? 1.514 -3.495 -1.835 1.00 81.81 113 GLU A C 1
ATOM 890 O O . GLU A 1 113 ? 0.982 -4.385 -1.175 1.00 81.81 113 GLU A O 1
ATOM 895 N N . GLU A 1 114 ? 1.374 -2.204 -1.535 1.00 85.00 114 GLU A N 1
ATOM 896 C CA . GLU A 1 114 ? 0.647 -1.729 -0.362 1.00 85.00 114 GLU A CA 1
ATOM 897 C C . GLU A 1 114 ? -0.811 -2.200 -0.395 1.00 85.00 114 GLU A C 1
ATOM 899 O O . GLU A 1 114 ? -1.332 -2.755 0.576 1.00 85.00 114 GLU A O 1
ATOM 904 N N . PHE A 1 115 ? -1.469 -2.060 -1.546 1.00 84.19 115 PHE A N 1
ATOM 905 C CA . PHE A 1 115 ? -2.846 -2.505 -1.705 1.00 84.19 115 PHE A CA 1
ATOM 906 C C . PHE A 1 115 ? -2.991 -4.028 -1.576 1.00 84.19 115 PHE A C 1
ATOM 908 O O . PHE A 1 115 ? -3.846 -4.506 -0.828 1.00 84.19 115 PHE A O 1
ATOM 915 N N . LEU A 1 116 ? -2.165 -4.807 -2.280 1.00 85.00 116 LEU A N 1
ATOM 916 C CA . LEU A 1 116 ? -2.284 -6.264 -2.276 1.00 85.00 116 LEU A CA 1
ATOM 917 C C . LEU A 1 116 ? -1.897 -6.859 -0.916 1.00 85.00 116 LEU A C 1
ATOM 919 O O . LEU A 1 116 ? -2.656 -7.639 -0.340 1.00 85.00 116 LEU A O 1
ATOM 923 N N . PHE A 1 117 ? -0.728 -6.494 -0.394 1.00 86.19 117 PHE A N 1
ATOM 924 C CA . PHE A 1 117 ? -0.154 -7.132 0.786 1.00 86.19 117 PHE A CA 1
ATOM 925 C C . PHE A 1 117 ? -0.625 -6.519 2.100 1.00 86.19 117 PHE A C 1
ATOM 927 O O . PHE A 1 117 ? -0.745 -7.250 3.082 1.00 86.19 117 PHE A O 1
ATOM 934 N N . ARG A 1 118 ? -0.924 -5.215 2.159 1.00 88.12 118 ARG A N 1
ATOM 935 C CA . ARG A 1 118 ? -1.383 -4.598 3.416 1.00 88.12 118 ARG A CA 1
ATOM 936 C C . ARG A 1 118 ? -2.881 -4.458 3.496 1.00 88.12 118 ARG A C 1
ATOM 938 O O . ARG A 1 118 ? -3.446 -4.786 4.532 1.00 88.12 118 ARG A O 1
ATOM 945 N N . VAL A 1 119 ? -3.537 -4.008 2.431 1.00 87.12 119 VAL A N 1
ATOM 946 C CA . VAL A 1 119 ? -4.994 -3.855 2.472 1.00 87.12 119 VAL A CA 1
ATOM 947 C C . VAL A 1 119 ? -5.663 -5.215 2.307 1.00 87.12 119 VAL A C 1
ATOM 949 O O . VAL A 1 119 ? -6.307 -5.685 3.237 1.00 87.12 119 VAL A O 1
ATOM 952 N N . LEU A 1 120 ? -5.491 -5.885 1.166 1.00 88.94 120 LEU A N 1
ATOM 953 C CA . LEU A 1 120 ? -6.228 -7.119 0.880 1.00 88.94 120 LEU A CA 1
ATOM 954 C C . LEU A 1 120 ? -5.767 -8.303 1.735 1.00 88.94 120 LEU A C 1
ATOM 956 O O . LEU A 1 120 ? -6.600 -8.979 2.340 1.00 88.94 120 LEU A O 1
ATOM 960 N N . LEU A 1 121 ? -4.460 -8.562 1.807 1.00 90.25 121 LEU A N 1
ATOM 961 C CA . LEU A 1 121 ? -3.948 -9.762 2.468 1.00 90.25 121 LEU A CA 1
ATOM 962 C C . LEU A 1 121 ? -4.115 -9.710 3.996 1.00 90.25 121 LEU A C 1
ATOM 964 O O . LEU A 1 121 ? -4.584 -10.691 4.571 1.00 90.25 121 LEU A O 1
ATOM 968 N N . ILE A 1 122 ? -3.815 -8.584 4.662 1.00 92.38 122 ILE A N 1
ATOM 969 C CA . ILE A 1 122 ? -4.018 -8.472 6.121 1.00 92.38 122 ILE A CA 1
ATOM 970 C C . ILE A 1 122 ? -5.506 -8.566 6.463 1.00 92.38 122 ILE A C 1
ATOM 972 O O . ILE A 1 122 ? -5.852 -9.328 7.366 1.00 92.38 122 ILE A O 1
ATOM 976 N N . ALA A 1 123 ? -6.402 -7.858 5.758 1.00 91.00 123 ALA A N 1
ATOM 977 C CA . ALA A 1 123 ? -7.837 -7.977 6.043 1.00 91.00 123 ALA A CA 1
ATOM 978 C C . ALA A 1 123 ? -8.369 -9.384 5.736 1.00 91.00 123 ALA A C 1
ATOM 980 O O . ALA A 1 123 ? -9.163 -9.911 6.514 1.00 91.00 123 ALA A O 1
ATOM 981 N N . GLY A 1 124 ? -7.901 -10.019 4.657 1.00 91.81 124 GLY A N 1
ATOM 982 C CA . GLY A 1 124 ? -8.263 -11.390 4.304 1.00 91.81 124 GLY A CA 1
ATOM 983 C C . GLY A 1 124 ? -7.851 -12.395 5.380 1.00 91.81 124 GLY A C 1
ATOM 984 O O . GLY A 1 124 ? -8.692 -13.140 5.884 1.00 91.81 124 GLY A O 1
ATOM 985 N N . ILE A 1 125 ? -6.581 -12.378 5.798 1.00 93.06 125 ILE A N 1
ATOM 986 C CA . ILE A 1 125 ? -6.081 -13.268 6.854 1.00 93.06 125 ILE A CA 1
ATOM 987 C C . ILE A 1 125 ? -6.774 -12.959 8.185 1.00 93.06 125 ILE A C 1
ATOM 989 O O . ILE A 1 125 ? -7.216 -13.883 8.862 1.00 93.06 125 ILE A O 1
ATOM 993 N N . ALA A 1 126 ? -6.933 -11.686 8.557 1.00 92.56 126 ALA A N 1
ATOM 994 C CA . ALA A 1 126 ? -7.617 -11.308 9.793 1.00 92.56 126 ALA A CA 1
ATOM 995 C C . ALA A 1 126 ? -9.079 -11.780 9.805 1.00 92.56 126 ALA A C 1
ATOM 997 O O . ALA A 1 126 ? -9.553 -12.262 10.835 1.00 92.56 126 ALA A O 1
ATOM 998 N N . GLY A 1 127 ? -9.776 -11.693 8.667 1.00 90.44 127 GLY A N 1
ATOM 999 C CA . GLY A 1 127 ? -11.135 -12.203 8.497 1.00 90.44 127 GLY A CA 1
ATOM 1000 C C . GLY A 1 127 ? -11.210 -13.721 8.656 1.00 90.44 127 GLY A C 1
ATOM 1001 O O . GLY A 1 127 ? -12.052 -14.215 9.404 1.00 90.44 127 GLY A O 1
ATOM 1002 N N . ILE A 1 128 ? -10.287 -14.461 8.035 1.00 91.25 128 ILE A N 1
ATOM 1003 C CA . ILE A 1 128 ? -10.203 -15.925 8.156 1.00 91.25 128 ILE A CA 1
ATOM 1004 C C . ILE A 1 128 ? -9.880 -16.339 9.599 1.00 91.25 128 ILE A C 1
ATOM 1006 O O . ILE A 1 128 ? -10.579 -17.175 10.169 1.00 91.25 128 ILE A O 1
ATOM 1010 N N . LEU A 1 129 ? -8.866 -15.731 10.223 1.00 89.62 129 LEU A N 1
ATOM 1011 C CA . LEU A 1 129 ? -8.508 -15.993 11.622 1.00 89.62 129 LEU A CA 1
ATOM 1012 C C . LEU A 1 129 ? -9.663 -15.641 12.563 1.00 89.62 129 LEU A C 1
ATOM 1014 O O . LEU A 1 129 ? -9.927 -16.363 13.522 1.00 89.62 129 LEU A O 1
ATOM 1018 N N . GLY A 1 130 ? -10.380 -14.553 12.284 1.00 87.94 130 GLY A N 1
ATOM 1019 C CA . GLY A 1 130 ? -11.550 -14.152 13.051 1.00 87.94 130 GLY A CA 1
ATOM 1020 C C . GLY A 1 130 ? -12.716 -15.118 12.932 1.00 87.94 130 GLY A C 1
ATOM 1021 O O . GLY A 1 130 ? -13.364 -15.394 13.938 1.00 87.94 130 GLY A O 1
ATOM 1022 N N . PHE A 1 131 ? -12.942 -15.646 11.732 1.00 89.44 131 PHE A N 1
ATOM 1023 C CA . PHE A 1 131 ? -13.993 -16.615 11.460 1.00 89.44 131 PHE A CA 1
ATOM 1024 C C . PHE A 1 131 ? -13.696 -17.982 12.091 1.00 89.44 131 PHE A C 1
ATOM 1026 O O . PHE A 1 131 ? -14.576 -18.568 12.714 1.00 89.44 131 PHE A O 1
ATOM 1033 N N . ILE A 1 132 ? -12.458 -18.473 11.968 1.00 90.56 132 ILE A N 1
ATOM 1034 C CA . ILE A 1 132 ? -12.077 -19.823 12.411 1.00 90.56 132 ILE A CA 1
ATOM 1035 C C . ILE A 1 132 ? -11.755 -19.863 13.907 1.00 90.56 132 ILE A C 1
ATOM 1037 O O . ILE A 1 132 ? -12.217 -20.752 14.616 1.00 90.56 132 ILE A O 1
ATOM 1041 N N . LEU A 1 133 ? -10.927 -18.932 14.388 1.00 86.50 133 LEU A N 1
ATOM 1042 C CA . LEU A 1 133 ? -10.299 -19.027 15.710 1.00 86.50 133 LEU A CA 1
ATOM 1043 C C . LEU A 1 133 ? -10.960 -18.133 16.762 1.00 86.50 133 LEU A C 1
ATOM 1045 O O . LEU A 1 133 ? -10.636 -18.255 17.940 1.00 86.50 133 LEU A O 1
ATOM 1049 N N . GLN A 1 134 ? -11.860 -17.228 16.352 1.00 83.81 134 GLN A N 1
ATOM 1050 C CA . GLN A 1 134 ? -12.599 -16.313 17.236 1.00 83.81 134 GLN A CA 1
ATOM 1051 C C . GLN A 1 134 ? -11.718 -15.578 18.266 1.00 83.81 134 GLN A C 1
ATOM 1053 O O . GLN A 1 134 ? -12.141 -15.289 19.382 1.00 83.81 134 GLN A O 1
ATOM 1058 N N . TRP A 1 135 ? -10.473 -15.266 17.898 1.00 85.19 135 TRP A N 1
ATOM 1059 C CA . TRP A 1 135 ? -9.522 -14.588 18.781 1.00 85.19 135 TRP A CA 1
ATOM 1060 C C . TRP A 1 135 ? -9.978 -13.174 19.178 1.00 85.19 135 TRP A C 1
ATOM 1062 O O . TRP A 1 135 ? -11.000 -12.667 18.719 1.00 85.19 135 TRP A O 1
ATOM 1072 N N . THR A 1 136 ? -9.218 -12.495 20.037 1.00 88.56 136 THR A N 1
ATOM 1073 C CA . THR A 1 136 ? -9.442 -11.064 20.282 1.00 88.56 136 THR A CA 1
ATOM 1074 C C . THR A 1 136 ? -9.077 -10.251 19.038 1.00 88.56 136 THR A C 1
ATOM 1076 O O . THR A 1 136 ? -8.205 -10.646 18.261 1.00 88.56 136 THR A O 1
ATOM 1079 N N . GLU A 1 137 ? -9.729 -9.103 18.838 1.00 86.62 137 GLU A N 1
ATOM 1080 C CA . GLU A 1 137 ? -9.501 -8.241 17.666 1.00 86.62 137 GLU A CA 1
ATOM 1081 C C . GLU A 1 137 ? -8.024 -7.871 17.479 1.00 86.62 137 GLU A C 1
ATOM 1083 O O . GLU A 1 137 ? -7.496 -7.929 16.368 1.00 86.62 137 GLU A O 1
ATOM 1088 N N . THR A 1 138 ? -7.326 -7.571 18.574 1.00 91.06 138 THR A N 1
ATOM 1089 C CA . THR A 1 138 ? -5.893 -7.261 18.552 1.00 91.06 138 THR A CA 1
ATOM 1090 C C . THR A 1 138 ? -5.066 -8.458 18.089 1.00 91.06 138 THR A C 1
ATOM 1092 O O . THR A 1 138 ? -4.212 -8.312 17.217 1.00 91.06 138 THR A O 1
ATOM 1095 N N . MET A 1 139 ? -5.343 -9.655 18.615 1.00 90.12 139 MET A N 1
ATOM 1096 C CA . MET A 1 139 ? -4.577 -10.857 18.281 1.00 90.12 139 MET A CA 1
ATOM 1097 C C . MET A 1 139 ? -4.772 -11.264 16.818 1.00 90.12 139 MET A C 1
ATOM 1099 O O . MET A 1 139 ? -3.797 -11.585 16.142 1.00 90.12 139 MET A O 1
ATOM 1103 N N . LYS A 1 140 ? -6.002 -11.183 16.288 1.00 90.56 140 LYS A N 1
ATOM 1104 C CA . LYS A 1 140 ? -6.273 -11.448 14.863 1.00 90.56 140 LYS A CA 1
ATOM 1105 C C . LYS A 1 140 ? -5.453 -10.533 13.963 1.00 90.56 140 LYS A C 1
ATOM 1107 O O . LYS A 1 140 ? -4.822 -11.011 13.028 1.00 90.56 140 LYS A O 1
ATOM 1112 N N . LYS A 1 141 ? -5.460 -9.227 14.248 1.00 90.50 141 LYS A N 1
ATOM 1113 C CA . LYS A 1 141 ? -4.779 -8.219 13.426 1.00 90.50 141 LYS A CA 1
ATOM 1114 C C . LYS A 1 141 ? -3.264 -8.369 13.481 1.00 90.50 141 LYS A C 1
ATOM 1116 O O . LYS A 1 141 ? -2.626 -8.341 12.435 1.00 90.50 141 LYS A O 1
ATOM 1121 N N . VAL A 1 142 ? -2.696 -8.577 14.671 1.00 93.19 142 VAL A N 1
ATOM 1122 C CA . VAL A 1 142 ? -1.247 -8.785 14.834 1.00 93.19 142 VAL A CA 1
ATOM 1123 C C . VAL A 1 142 ? -0.805 -10.056 14.111 1.00 93.19 142 VAL A C 1
ATOM 1125 O O . VAL A 1 142 ? 0.144 -10.022 13.334 1.00 93.19 142 VAL A O 1
ATOM 1128 N N . MET A 1 143 ? -1.523 -11.165 14.290 1.00 92.56 143 MET A N 1
ATOM 1129 C CA . MET A 1 143 ? -1.173 -12.423 13.629 1.00 92.56 143 MET A CA 1
ATOM 1130 C C . MET A 1 143 ? -1.356 -12.352 12.112 1.00 92.56 143 MET A C 1
ATOM 1132 O O . MET A 1 143 ? -0.507 -12.844 11.373 1.00 92.56 143 MET A O 1
ATOM 1136 N N . ALA A 1 144 ? -2.408 -11.686 11.633 1.00 93.38 144 ALA A N 1
ATOM 1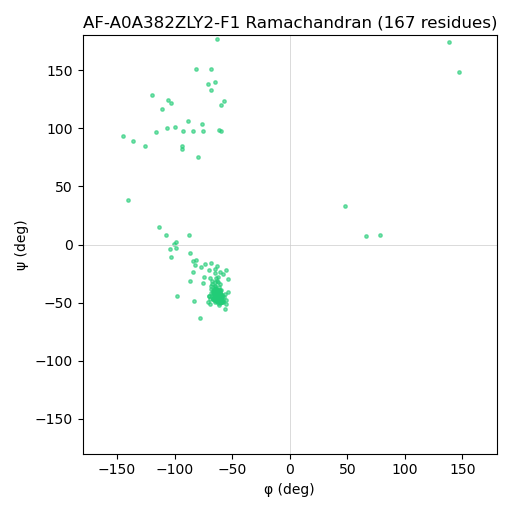137 C CA . ALA A 1 144 ? -2.600 -11.441 10.209 1.00 93.38 144 ALA A CA 1
ATOM 1138 C C . ALA A 1 144 ? -1.480 -10.585 9.610 1.00 93.38 144 ALA A C 1
ATOM 1140 O O . ALA A 1 144 ? -0.994 -10.896 8.528 1.00 93.38 144 ALA A O 1
ATOM 1141 N N . MET A 1 145 ? -1.037 -9.550 10.327 1.00 93.19 145 MET A N 1
ATOM 1142 C CA . MET A 1 145 ? 0.084 -8.707 9.917 1.00 93.19 145 MET A CA 1
ATOM 1143 C C . MET A 1 145 ? 1.384 -9.511 9.811 1.00 93.19 145 MET A C 1
ATOM 1145 O O . MET A 1 145 ? 2.069 -9.413 8.797 1.00 93.19 145 MET A O 1
ATOM 1149 N N . ILE A 1 146 ? 1.707 -10.334 10.815 1.00 93.75 146 ILE A N 1
ATOM 1150 C CA . ILE A 1 146 ? 2.920 -11.167 10.809 1.00 93.75 146 ILE A CA 1
ATOM 1151 C C . ILE A 1 146 ? 2.890 -12.160 9.639 1.00 93.75 146 ILE A C 1
ATOM 1153 O O . ILE A 1 146 ? 3.874 -12.288 8.912 1.00 93.75 146 ILE A O 1
ATOM 1157 N N . LEU A 1 147 ? 1.758 -12.834 9.420 1.00 92.81 147 LEU A N 1
ATOM 1158 C CA . LEU A 1 147 ? 1.606 -13.781 8.313 1.00 92.81 147 LEU A CA 1
ATOM 1159 C C . LEU A 1 147 ? 1.697 -13.087 6.949 1.00 92.81 147 LEU A C 1
ATOM 1161 O O . LEU A 1 147 ? 2.400 -13.574 6.064 1.00 92.81 147 LEU A O 1
ATOM 1165 N N . ALA A 1 148 ? 1.042 -11.936 6.783 1.00 91.38 148 ALA A N 1
ATOM 1166 C CA . ALA A 1 148 ? 1.120 -11.150 5.556 1.00 91.38 148 ALA A CA 1
ATOM 1167 C C . ALA A 1 148 ? 2.554 -10.677 5.273 1.00 91.38 148 ALA A C 1
ATOM 1169 O O . ALA A 1 148 ? 3.007 -10.771 4.135 1.00 91.38 148 ALA A O 1
ATOM 1170 N N . ALA A 1 149 ? 3.291 -10.243 6.301 1.00 89.69 149 ALA A N 1
ATOM 1171 C CA . ALA A 1 149 ? 4.694 -9.855 6.179 1.00 89.69 149 ALA A CA 1
ATOM 1172 C C . ALA A 1 149 ? 5.592 -11.035 5.763 1.00 89.69 149 ALA A C 1
ATOM 1174 O O . ALA A 1 149 ? 6.448 -10.880 4.894 1.00 89.69 149 ALA A O 1
ATOM 1175 N N . GLY A 1 150 ? 5.366 -12.227 6.326 1.00 89.50 150 GLY A N 1
ATOM 1176 C CA . GLY A 1 150 ? 6.088 -13.442 5.936 1.00 89.50 150 GLY A CA 1
ATOM 1177 C C . GLY A 1 150 ? 5.840 -13.839 4.478 1.00 89.50 150 GLY A C 1
ATOM 1178 O O . GLY A 1 150 ? 6.781 -14.155 3.747 1.00 89.50 150 GLY A O 1
ATOM 1179 N N . ILE A 1 151 ? 4.584 -13.759 4.030 1.00 88.00 151 ILE A N 1
ATOM 1180 C CA . ILE A 1 151 ? 4.202 -14.006 2.633 1.00 88.00 151 ILE A CA 1
ATOM 1181 C C . ILE A 1 151 ? 4.846 -12.965 1.707 1.00 88.00 151 ILE A C 1
ATOM 1183 O O . ILE A 1 151 ? 5.465 -13.336 0.713 1.00 88.00 151 ILE A O 1
ATOM 1187 N N . PHE A 1 152 ? 4.756 -11.677 2.047 1.00 84.81 152 PHE A N 1
ATOM 1188 C CA . PHE A 1 152 ? 5.371 -10.585 1.286 1.00 84.81 152 PHE A CA 1
ATOM 1189 C C . PHE A 1 152 ? 6.888 -10.761 1.134 1.00 84.81 152 PHE A C 1
ATOM 1191 O O . PHE A 1 152 ? 7.424 -10.638 0.033 1.00 84.81 152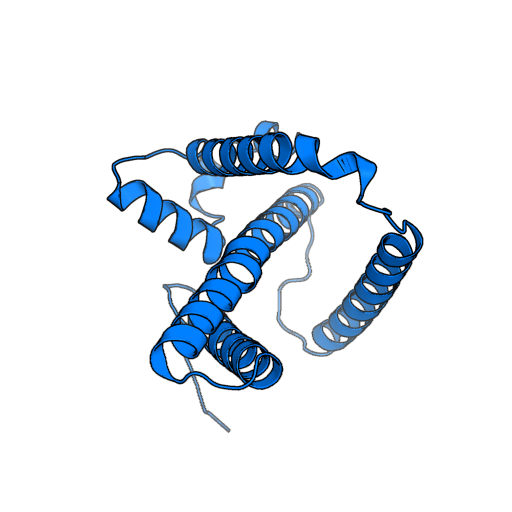 PHE A O 1
ATOM 1198 N N . SER A 1 153 ? 7.578 -11.118 2.220 1.00 84.25 153 SER A N 1
ATOM 1199 C CA . SER A 1 153 ? 9.012 -11.412 2.183 1.00 84.25 153 SER A CA 1
ATOM 1200 C C . SER A 1 153 ? 9.313 -12.612 1.283 1.00 84.25 153 SER A C 1
ATOM 1202 O O . SER A 1 153 ? 10.214 -12.539 0.454 1.00 84.25 153 SER A O 1
ATOM 1204 N N . SER A 1 154 ? 8.510 -13.676 1.365 1.00 81.81 154 SER A N 1
ATOM 1205 C CA . SER A 1 154 ? 8.684 -14.881 0.542 1.00 81.81 154 SER A CA 1
ATOM 1206 C C . SER A 1 154 ? 8.579 -14.597 -0.962 1.00 81.81 154 SER A C 1
ATOM 1208 O O . SER A 1 154 ? 9.303 -15.205 -1.745 1.00 81.81 154 SER A O 1
ATOM 1210 N N . PHE A 1 155 ? 7.742 -13.642 -1.383 1.00 77.19 155 PHE A N 1
ATOM 1211 C CA . PHE A 1 155 ? 7.612 -13.258 -2.795 1.00 77.19 155 PHE A CA 1
ATOM 1212 C C . PHE A 1 155 ? 8.868 -12.627 -3.401 1.00 77.19 155 PHE A C 1
ATOM 1214 O O . PHE A 1 155 ? 9.033 -12.690 -4.615 1.00 77.19 155 PHE A O 1
ATOM 1221 N N . HIS A 1 156 ? 9.775 -12.087 -2.587 1.00 73.25 156 HIS A N 1
ATOM 1222 C CA . HIS A 1 156 ? 11.056 -11.570 -3.076 1.00 73.25 156 HIS A CA 1
ATOM 1223 C C . HIS A 1 156 ? 12.036 -12.690 -3.462 1.00 73.25 156 HIS A C 1
ATOM 1225 O O . HIS A 1 156 ? 12.979 -12.452 -4.210 1.00 73.25 156 HIS A O 1
ATOM 1231 N N . PHE A 1 157 ? 11.793 -13.922 -3.005 1.00 69.00 157 PHE A N 1
ATOM 1232 C CA . PHE A 1 157 ? 12.627 -15.089 -3.302 1.00 69.00 157 PHE A CA 1
ATOM 1233 C C . PHE A 1 157 ? 12.066 -15.961 -4.442 1.00 69.00 157 PHE A C 1
ATOM 1235 O O 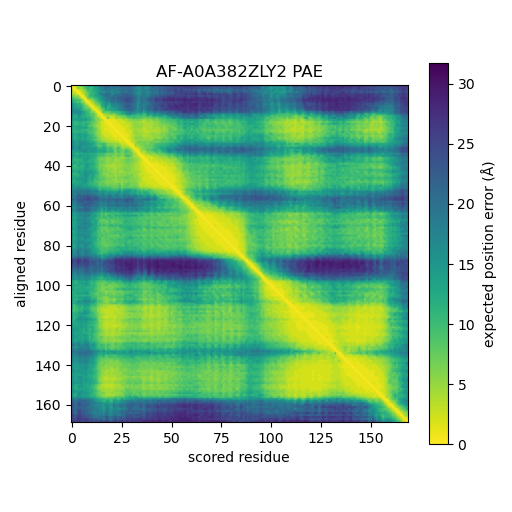. PHE A 1 157 ? 12.630 -17.009 -4.750 1.00 69.00 157 PHE A O 1
ATOM 1242 N N . ILE A 1 158 ? 10.948 -15.571 -5.069 1.00 64.12 158 ILE A N 1
ATOM 1243 C CA . ILE A 1 158 ? 10.263 -16.358 -6.107 1.00 64.12 158 ILE A CA 1
ATOM 1244 C C . ILE A 1 158 ? 10.412 -15.668 -7.475 1.00 64.12 158 ILE A C 1
ATOM 1246 O O . ILE A 1 158 ? 9.872 -14.586 -7.682 1.00 64.12 158 ILE A O 1
ATOM 1250 N N . GLY A 1 159 ? 11.081 -16.319 -8.438 1.00 57.44 159 GLY A N 1
ATOM 1251 C CA . GLY A 1 159 ? 11.187 -15.871 -9.840 1.00 57.44 159 GLY A CA 1
ATOM 1252 C C . GLY A 1 159 ? 12.586 -16.048 -10.447 1.00 57.44 159 GLY A C 1
ATOM 1253 O O . GLY A 1 159 ? 13.522 -16.400 -9.739 1.00 57.44 159 GLY A O 1
ATOM 1254 N N . GLU A 1 160 ? 12.746 -15.781 -11.752 1.00 48.16 160 GLU A N 1
ATOM 1255 C CA . GLU A 1 160 ? 14.051 -15.850 -12.457 1.00 48.16 160 GLU A CA 1
ATOM 1256 C C . GLU A 1 160 ? 15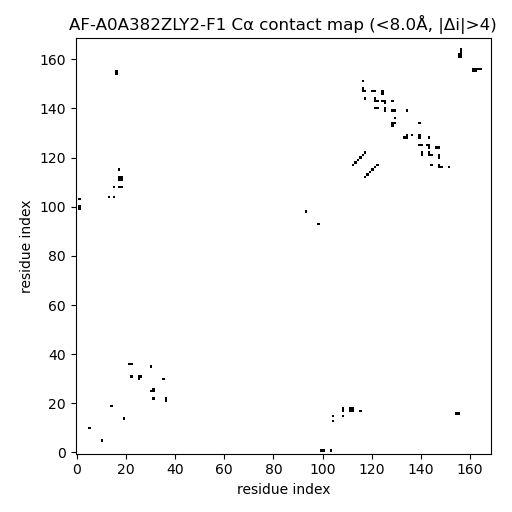.096 -14.840 -11.937 1.00 48.16 160 GLU A C 1
ATOM 1258 O O . GLU A 1 160 ? 16.289 -15.034 -12.151 1.00 48.16 160 GLU A O 1
ATOM 1263 N N . TYR A 1 161 ? 14.654 -13.798 -11.222 1.00 51.47 161 TYR A N 1
ATOM 1264 C CA . TYR A 1 161 ? 15.492 -12.813 -10.520 1.00 51.47 161 TYR A CA 1
ATOM 1265 C C . TYR A 1 161 ? 15.342 -12.888 -8.991 1.00 51.47 161 TYR A C 1
ATOM 1267 O O . TYR A 1 161 ? 15.702 -11.943 -8.295 1.00 51.47 161 TYR A O 1
ATOM 1275 N N . GLY A 1 162 ? 14.756 -13.968 -8.462 1.00 48.34 162 GLY A N 1
ATOM 1276 C CA . GLY A 1 162 ? 14.727 -14.197 -7.020 1.00 48.34 162 GLY A CA 1
ATOM 1277 C C . GLY A 1 162 ? 16.140 -14.489 -6.529 1.00 48.34 162 GLY A C 1
ATOM 1278 O O . GLY A 1 162 ? 16.846 -15.298 -7.135 1.00 48.34 162 GLY A O 1
ATOM 1279 N N . ASP A 1 163 ? 16.562 -13.837 -5.446 1.00 50.97 163 ASP A N 1
ATOM 1280 C CA . ASP A 1 163 ? 17.853 -14.143 -4.834 1.00 50.97 163 ASP A CA 1
ATOM 1281 C C . ASP A 1 163 ? 17.890 -15.630 -4.459 1.00 50.97 163 ASP A C 1
ATOM 1283 O O . ASP A 1 163 ? 17.033 -16.127 -3.719 1.00 50.97 163 ASP A O 1
ATOM 1287 N N . PHE A 1 164 ? 18.889 -16.359 -4.967 1.00 53.19 164 PHE A N 1
ATOM 1288 C CA . PHE A 1 164 ? 19.124 -17.727 -4.524 1.00 53.19 164 PHE A CA 1
ATOM 1289 C C . PHE A 1 164 ? 19.404 -17.693 -3.026 1.00 53.19 164 PHE A C 1
ATOM 1291 O O . PHE A 1 164 ? 20.365 -17.067 -2.575 1.00 53.19 164 PHE A O 1
ATOM 1298 N N . PHE A 1 165 ? 18.576 -18.390 -2.253 1.00 48.28 165 PHE A N 1
ATOM 1299 C CA . PHE A 1 165 ? 18.800 -18.556 -0.827 1.00 48.28 165 PHE A CA 1
ATOM 1300 C C . PHE A 1 165 ? 20.126 -19.300 -0.609 1.00 48.28 165 PHE A C 1
ATOM 1302 O O . PHE A 1 165 ? 20.207 -20.521 -0.737 1.00 48.28 165 PHE A O 1
ATOM 1309 N N . SER A 1 166 ? 21.183 -18.544 -0.320 1.00 55.25 166 SER A N 1
ATOM 1310 C CA . SER A 1 166 ? 22.536 -19.041 -0.087 1.00 55.25 166 SER A CA 1
ATOM 1311 C C . SER A 1 166 ? 22.927 -18.737 1.355 1.00 55.25 166 SER A 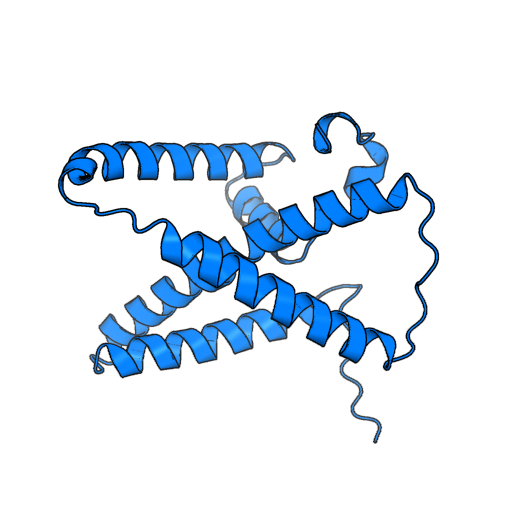C 1
ATOM 1313 O O . SER A 1 166 ? 23.397 -17.646 1.669 1.00 55.25 166 SER A O 1
ATOM 1315 N N . PHE A 1 167 ? 22.762 -19.723 2.237 1.00 45.22 167 PHE A N 1
ATOM 1316 C CA . PHE A 1 167 ? 23.401 -19.736 3.553 1.00 45.22 167 PHE A CA 1
ATOM 1317 C C . PHE A 1 167 ? 24.853 -20.205 3.393 1.00 45.22 167 PHE A C 1
ATOM 1319 O O . PHE A 1 167 ? 25.184 -21.348 3.691 1.00 45.22 167 PHE A O 1
ATOM 1326 N N . ASN A 1 168 ? 25.719 -19.330 2.886 1.00 47.84 168 ASN A N 1
ATOM 1327 C CA . ASN A 1 168 ? 27.158 -19.482 3.081 1.00 47.84 168 ASN A CA 1
ATOM 1328 C C . ASN A 1 168 ? 27.584 -18.428 4.098 1.00 47.84 168 ASN A C 1
ATOM 1330 O O . ASN A 1 168 ? 27.675 -17.245 3.773 1.00 47.84 168 ASN A O 1
ATOM 1334 N N . VAL A 1 169 ? 27.745 -18.891 5.338 1.00 49.59 169 VAL A N 1
ATOM 1335 C CA . VAL A 1 169 ? 28.426 -18.168 6.418 1.00 49.59 169 VAL A CA 1
ATOM 1336 C C . VAL A 1 169 ? 29.927 -18.270 6.192 1.00 49.59 169 VAL A C 1
ATOM 1338 O O . VAL A 1 169 ? 30.379 -19.390 5.861 1.00 49.59 169 VAL A O 1
#

Sequence (169 aa):
VGIFLTSSDDVVALRNGADALMRQILSAFGVNGLYWMGGVFFMGFLIVFLIQRKYWEEIEVHGDYLLLMMGESLIWSIVLYYFMSNVHVLLMNPNGSMLVQQVTLAVGAGIYEEFLFRVLLIAGIAGILGFILQWTETMKKVMAMILAAGIFSSFHFIGEYGDFFSFNV

Mean predicted aligned error: 12.02 Å

Organism: NCBI:txid408172

Radius of gyration: 19.38 Å; Cα contacts (8 Å, |Δi|>4): 64; chains: 1; bounding box: 51×37×46 Å

Solvent-accessible surface area (backbone atoms only — not comparable to full-atom values): 9948 Å² total; per-residue (Å²): 108,71,78,80,72,54,63,82,79,64,60,79,81,66,75,44,70,52,56,51,50,53,49,51,56,38,41,75,74,70,52,78,62,85,63,53,61,60,49,51,52,52,50,52,50,50,51,50,49,60,61,50,59,79,52,52,92,76,60,85,80,63,65,64,56,57,55,50,52,52,52,53,50,51,51,51,51,51,52,50,48,56,57,49,67,72,55,86,73,95,75,93,73,83,54,79,73,55,48,59,51,51,51,52,46,53,54,54,42,48,54,46,37,46,45,50,47,55,52,49,39,21,53,50,43,20,50,50,41,42,70,74,66,64,56,56,73,67,58,26,48,53,53,15,44,54,52,30,50,53,52,57,57,51,53,60,54,58,61,100,83,24,62,77,91,69,92,75,128

InterPro domains:
  IPR003675 CAAX prenyl protease 2/Lysostaphin resistance protein A-like domain [PF02517] (98-159)

pLDDT: mean 73.36, std 15.2, range [42.5, 93.75]

Nearest PDB structures (foldseek):
  8qz4-assembly1_B  TM=4.406E-01  e=7.424E+00  Homo sapiens
  7lj4-assembly1_B  TM=3.061E-01  e=3.664E+00  Homo sapiens

Foldseek 3Di:
DLVVPDDPVCVVPQDALLNVVVQVVCVVVVNDDDCVVVVVVVVVVVVVVVVCVVVVVVDDDDVVVVVVVVVVVVVVVVVVCVVVVVVDDDDPDDDPVVVSVVVVSVVVNVVSCCCVLPVVQLVVQLVVCCVPVVDPSVVSNVVSNVVSVVVSVVSCQDDPPRPDPDPDD

Secondary structure (DSSP, 8-state):
-TGGGS-TTTTSS---HHHHHHHHHHHHTT--SHHHHHHHHHHHHHHHHHHHGGGGGG----HHHHHHHHHHHHHHHHHHHHHHHTS--S-----HHHHHHHHHHHHHHHHHHIIIIIIIHHHHHHHHHHHHH---HHHHHHHHHHHHHHHHHHHTTSSTTSPP-----